Protein AF-D9PL54-F1 (afdb_monomer_lite)

Foldseek 3Di:
DDPDDPPVVVVVVVVPPPPPDPPPPPPVVLVVLVVVLVVLVVVLVVLVVVLVVLVVQLVVLVVQLVVLVVVLVVLVVPPPHDPVVNVVSVVSNVVSVVSNVVSVVVSVVSVVVSVVSVVVSVVSVVVSVVVVVVVPPDDPPPPNDDPPPPPPPPDPDDDDDDDDDDD

Structure (mmCIF, N/CA/C/O backbone):
data_AF-D9PL54-F1
#
_entry.id   AF-D9PL54-F1
#
loop_
_atom_site.group_PDB
_atom_site.id
_atom_site.type_symbol
_atom_site.label_atom_id
_atom_site.label_alt_id
_atom_site.label_comp_id
_atom_site.label_asym_id
_atom_site.label_entity_id
_atom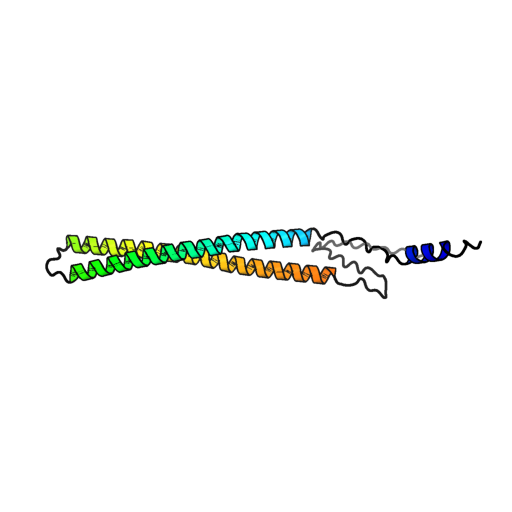_site.label_seq_id
_atom_site.pdbx_PDB_ins_code
_atom_site.Cartn_x
_atom_site.Cartn_y
_atom_site.Cartn_z
_atom_site.occupancy
_atom_site.B_iso_or_equiv
_atom_site.auth_seq_id
_atom_site.auth_comp_id
_atom_site.auth_asym_id
_atom_site.auth_atom_id
_atom_site.pdbx_PDB_model_num
ATOM 1 N N . MET A 1 1 ? 44.624 -37.086 -65.391 1.00 44.34 1 MET A N 1
ATOM 2 C CA . MET A 1 1 ? 45.213 -36.311 -64.279 1.00 44.34 1 MET A CA 1
ATOM 3 C C . MET A 1 1 ? 45.028 -34.828 -64.578 1.00 44.34 1 MET A C 1
ATOM 5 O O . MET A 1 1 ? 45.808 -34.286 -65.345 1.00 44.34 1 MET A O 1
ATOM 9 N N . SER A 1 2 ? 43.991 -34.188 -64.027 1.00 43.50 2 SER A N 1
ATOM 10 C CA . SER A 1 2 ? 43.748 -32.744 -64.207 1.00 43.50 2 SER A CA 1
ATOM 11 C C . SER A 1 2 ? 43.237 -32.125 -62.904 1.00 43.50 2 SER A C 1
ATOM 13 O O . SER A 1 2 ? 42.064 -31.804 -62.760 1.00 43.50 2 SER A O 1
ATOM 15 N N . HIS A 1 3 ? 44.135 -31.970 -61.930 1.00 50.44 3 HIS A N 1
ATOM 16 C CA . HIS A 1 3 ? 43.895 -31.200 -60.707 1.00 50.44 3 HIS A CA 1
ATOM 17 C C . HIS A 1 3 ? 44.289 -29.737 -60.931 1.00 50.44 3 HIS A C 1
ATOM 19 O O . HIS A 1 3 ? 45.373 -29.334 -60.525 1.00 50.44 3 HIS A O 1
ATOM 25 N N . ARG A 1 4 ? 43.462 -28.937 -61.618 1.00 51.78 4 ARG A N 1
ATOM 26 C CA . ARG A 1 4 ? 43.705 -27.480 -61.753 1.00 51.78 4 ARG A CA 1
ATOM 27 C C . ARG A 1 4 ? 42.441 -26.608 -61.764 1.00 51.78 4 ARG A C 1
ATOM 29 O O . ARG A 1 4 ? 42.479 -25.503 -62.284 1.00 51.78 4 ARG A O 1
ATOM 36 N N . ALA A 1 5 ? 41.333 -27.063 -61.175 1.00 51.94 5 ALA A N 1
ATOM 37 C CA . ALA A 1 5 ? 40.098 -26.263 -61.100 1.00 51.94 5 ALA A CA 1
ATOM 38 C C . ALA A 1 5 ? 39.681 -25.857 -59.670 1.00 51.94 5 ALA A C 1
ATOM 40 O O . ALA A 1 5 ? 38.737 -25.095 -59.500 1.00 51.94 5 ALA A O 1
ATOM 41 N N . SER A 1 6 ? 40.380 -26.323 -58.630 1.00 50.59 6 SER A N 1
ATOM 42 C CA . SER A 1 6 ? 39.921 -26.168 -57.237 1.00 50.59 6 SER A CA 1
ATOM 43 C C . SER A 1 6 ? 40.437 -24.911 -56.523 1.00 50.59 6 SER A C 1
ATOM 45 O O . SER A 1 6 ? 39.889 -24.535 -55.493 1.00 50.59 6 SER A O 1
ATOM 47 N N . ALA A 1 7 ? 41.462 -24.233 -57.055 1.00 52.09 7 ALA A N 1
ATOM 48 C CA . ALA A 1 7 ? 42.050 -23.055 -56.403 1.00 52.09 7 ALA A CA 1
ATOM 49 C C . ALA A 1 7 ? 41.229 -21.767 -56.620 1.00 52.09 7 ALA A C 1
ATOM 51 O O . ALA A 1 7 ? 41.128 -20.943 -55.717 1.00 52.09 7 ALA A O 1
ATOM 52 N N . GLY A 1 8 ? 40.598 -21.607 -57.791 1.00 46.44 8 GLY A N 1
ATOM 53 C CA . GLY A 1 8 ? 39.820 -20.402 -58.114 1.00 46.44 8 GLY A CA 1
ATOM 54 C C . GLY A 1 8 ? 38.510 -20.289 -57.329 1.00 46.44 8 GLY A C 1
ATOM 55 O O . GLY A 1 8 ? 38.091 -19.191 -56.974 1.00 46.44 8 GLY A O 1
ATOM 56 N N . LEU A 1 9 ? 37.895 -21.428 -56.997 1.00 50.19 9 LEU A N 1
ATOM 57 C CA . LEU A 1 9 ? 36.611 -21.468 -56.292 1.00 50.19 9 LEU A CA 1
ATOM 58 C C . LEU A 1 9 ? 36.766 -21.202 -54.783 1.00 50.19 9 LEU A C 1
ATOM 60 O O . LEU A 1 9 ? 35.889 -20.600 -54.171 1.00 50.19 9 LEU A O 1
ATOM 64 N N . LEU A 1 10 ? 37.922 -21.554 -54.205 1.00 50.12 10 LEU A N 1
ATOM 65 C CA . LEU A 1 10 ? 38.278 -21.195 -52.826 1.00 50.12 10 LEU A CA 1
ATOM 66 C C . LEU A 1 10 ? 38.581 -19.696 -52.672 1.00 50.12 10 LEU A C 1
ATOM 68 O O . LEU A 1 10 ? 38.257 -19.116 -51.638 1.00 50.12 10 LEU A O 1
ATOM 72 N N . LEU A 1 11 ? 39.137 -19.046 -53.702 1.00 49.06 11 LEU A N 1
ATOM 73 C CA . LEU A 1 11 ? 39.4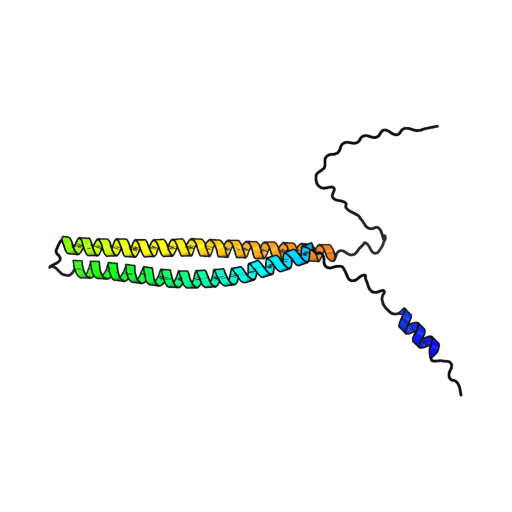07 -17.604 -53.663 1.00 49.06 11 LEU A CA 1
ATOM 74 C C . LEU A 1 11 ? 38.117 -16.768 -53.751 1.00 49.06 11 LEU A C 1
ATOM 76 O O . LEU A 1 11 ? 38.002 -15.737 -53.093 1.00 49.06 11 LEU A O 1
ATOM 80 N N . ALA A 1 12 ? 37.129 -17.234 -54.523 1.00 53.03 12 ALA A N 1
ATOM 81 C CA . ALA A 1 12 ? 35.838 -16.560 -54.663 1.00 53.03 12 ALA A CA 1
ATOM 82 C C . ALA A 1 12 ? 34.989 -16.614 -53.377 1.00 53.03 12 ALA A C 1
ATOM 84 O O . ALA A 1 12 ? 34.278 -15.657 -53.082 1.00 53.03 12 ALA A O 1
ATOM 85 N N . LEU A 1 13 ? 35.108 -17.682 -52.577 1.00 49.72 13 LEU A N 1
ATOM 86 C CA . LEU A 1 13 ? 34.405 -17.807 -51.292 1.00 49.72 13 LEU A CA 1
ATOM 87 C C . LEU A 1 13 ? 35.006 -16.937 -50.174 1.00 49.72 13 LEU A C 1
ATOM 89 O O . LEU A 1 13 ? 34.295 -16.534 -49.256 1.00 49.72 13 LEU A O 1
ATOM 93 N N . LEU A 1 14 ? 36.304 -16.628 -50.248 1.00 50.28 14 LEU A N 1
ATOM 94 C CA . LEU A 1 14 ? 36.982 -15.766 -49.270 1.00 50.28 14 LEU A CA 1
ATOM 95 C C . LEU A 1 14 ? 36.721 -14.271 -49.512 1.00 50.28 14 LEU A C 1
ATOM 97 O O . LEU A 1 14 ? 36.816 -13.477 -48.580 1.00 50.28 14 LEU A O 1
ATOM 101 N N . LEU A 1 15 ? 36.353 -13.888 -50.739 1.00 49.31 15 LEU A N 1
ATOM 102 C CA . LEU A 1 15 ? 36.025 -12.505 -51.114 1.00 49.31 15 LEU A CA 1
ATOM 103 C C . LEU A 1 15 ? 34.547 -12.143 -50.887 1.00 49.31 15 LEU A C 1
ATOM 105 O O . LEU A 1 15 ? 34.194 -10.969 -50.949 1.00 49.31 15 LEU A O 1
ATOM 109 N N . SER A 1 16 ? 33.691 -13.126 -50.596 1.00 45.16 16 SER A N 1
ATOM 110 C CA . SER A 1 16 ? 32.276 -12.926 -50.260 1.00 45.16 16 SER A CA 1
ATOM 111 C C . SER A 1 16 ? 32.007 -12.841 -48.755 1.00 45.16 16 SER A C 1
ATOM 113 O O . SER A 1 16 ? 30.853 -12.951 -48.342 1.00 45.16 16 SER A O 1
ATOM 115 N N . LEU A 1 17 ? 33.035 -12.661 -47.916 1.00 43.25 17 LEU A N 1
ATOM 116 C CA . LEU A 1 17 ? 32.795 -12.241 -46.539 1.00 43.25 17 LEU A CA 1
ATOM 117 C C . LEU A 1 17 ? 32.302 -10.789 -46.589 1.00 43.25 17 LEU A C 1
ATOM 119 O O . LEU A 1 17 ? 33.083 -9.916 -46.978 1.00 43.25 17 LEU A O 1
ATOM 123 N N . PRO A 1 18 ? 31.044 -10.490 -46.206 1.00 46.22 18 PRO A N 1
ATOM 124 C CA . PRO A 1 18 ? 30.671 -9.109 -45.958 1.00 46.22 18 PRO A CA 1
ATOM 125 C C . PRO A 1 18 ? 31.667 -8.596 -44.927 1.00 46.22 18 PRO A C 1
ATOM 127 O O . PRO A 1 18 ? 31.848 -9.230 -43.883 1.00 46.22 18 PRO A O 1
ATOM 130 N N . ALA A 1 19 ? 32.366 -7.510 -45.269 1.00 42.56 19 ALA A N 1
ATOM 131 C CA . ALA A 1 19 ? 33.255 -6.813 -44.358 1.00 42.56 19 ALA A CA 1
ATOM 132 C C . ALA A 1 19 ? 32.548 -6.764 -43.008 1.00 42.56 19 ALA A C 1
ATOM 134 O O . ALA A 1 19 ? 31.447 -6.216 -42.921 1.00 42.56 19 ALA A O 1
ATOM 135 N N . ALA A 1 20 ? 33.121 -7.448 -42.015 1.00 45.56 20 ALA A N 1
ATOM 136 C CA . ALA A 1 20 ? 32.588 -7.462 -40.673 1.00 45.56 20 ALA A CA 1
ATOM 137 C C . ALA A 1 20 ? 32.403 -5.997 -40.294 1.00 45.56 20 ALA A C 1
ATOM 139 O O . ALA A 1 20 ? 33.385 -5.271 -40.114 1.00 45.56 20 ALA A O 1
ATOM 140 N N . ALA A 1 21 ? 31.143 -5.548 -40.278 1.00 47.44 21 ALA A N 1
ATOM 141 C CA . ALA A 1 21 ? 30.795 -4.249 -39.747 1.00 47.44 21 ALA A CA 1
ATOM 142 C C . ALA A 1 21 ? 31.515 -4.172 -38.400 1.00 47.44 21 ALA A C 1
ATOM 144 O O . ALA A 1 21 ? 31.463 -5.165 -37.661 1.00 47.44 21 ALA A O 1
ATOM 145 N N . PRO A 1 22 ? 32.253 -3.086 -38.102 1.00 46.00 22 PRO A N 1
ATOM 146 C CA . PRO A 1 22 ? 32.920 -2.976 -36.818 1.00 46.00 22 PRO A CA 1
ATOM 147 C C . PRO A 1 22 ? 31.846 -3.256 -35.781 1.00 46.00 22 PRO A C 1
ATOM 149 O O . PRO A 1 22 ? 30.831 -2.557 -35.772 1.00 46.00 22 PRO A O 1
ATOM 152 N N . ALA A 1 23 ? 32.010 -4.350 -35.026 1.00 45.72 23 ALA A N 1
ATOM 153 C CA . ALA A 1 23 ? 31.054 -4.762 -34.015 1.00 45.72 23 ALA A CA 1
ATOM 154 C C . ALA A 1 23 ? 30.747 -3.505 -33.213 1.00 45.72 23 ALA A C 1
ATOM 156 O O . ALA A 1 23 ? 31.664 -2.931 -32.617 1.00 45.72 23 ALA A O 1
ATOM 157 N N . ALA A 1 24 ? 29.518 -2.997 -33.356 1.00 55.22 24 ALA A N 1
ATOM 158 C CA . ALA A 1 24 ? 29.134 -1.717 -32.798 1.00 55.22 24 ALA A CA 1
ATOM 159 C C . ALA A 1 24 ? 29.481 -1.799 -31.317 1.00 55.22 24 ALA A C 1
ATOM 161 O O . ALA A 1 24 ? 28.906 -2.623 -30.603 1.00 55.22 24 ALA A O 1
ATOM 162 N N . ARG A 1 25 ? 30.507 -1.047 -30.889 1.00 52.06 25 ARG A N 1
ATOM 163 C CA . ARG A 1 25 ? 30.909 -1.039 -29.484 1.00 52.06 25 ARG A CA 1
ATOM 164 C C . ARG A 1 25 ? 29.642 -0.766 -28.682 1.00 52.06 25 ARG A C 1
ATOM 166 O O . ARG A 1 25 ? 28.911 0.154 -29.067 1.00 52.06 25 ARG A O 1
ATOM 173 N N . PRO A 1 26 ? 29.352 -1.561 -27.640 1.00 58.41 26 PRO A N 1
ATOM 174 C CA . PRO A 1 26 ? 28.186 -1.302 -26.822 1.00 58.41 26 PRO A CA 1
ATOM 175 C C . PRO A 1 26 ? 28.265 0.143 -26.343 1.00 58.41 26 PRO A C 1
ATOM 177 O O . PRO A 1 26 ? 29.304 0.587 -25.855 1.00 58.41 26 PRO A O 1
ATOM 180 N N . ASP A 1 27 ? 27.197 0.899 -26.584 1.00 68.19 27 ASP A N 1
ATOM 181 C CA . ASP A 1 27 ? 27.096 2.268 -26.103 1.00 68.19 27 ASP A CA 1
ATOM 182 C C . ASP A 1 27 ? 27.050 2.191 -24.567 1.00 68.19 27 ASP A C 1
ATOM 184 O O . ASP A 1 27 ? 26.055 1.693 -24.026 1.00 68.19 27 ASP A O 1
ATOM 188 N N . PRO A 1 28 ? 28.096 2.638 -23.843 1.00 68.94 28 PRO A N 1
ATOM 189 C CA . PRO A 1 28 ? 28.161 2.496 -22.388 1.00 68.94 28 PRO A CA 1
ATOM 190 C C . PRO A 1 28 ? 27.007 3.236 -21.694 1.00 68.94 28 PRO A C 1
ATOM 192 O O . PRO A 1 28 ? 26.624 2.894 -20.573 1.00 68.94 28 PRO A O 1
ATOM 195 N N . SER A 1 29 ? 26.397 4.218 -22.370 1.00 83.31 29 SER A N 1
ATOM 196 C CA . SER A 1 29 ? 25.196 4.891 -21.878 1.00 83.31 29 SER A CA 1
ATOM 197 C C . SER A 1 29 ? 23.946 4.006 -21.964 1.00 83.31 29 SER A C 1
ATOM 199 O O . SER A 1 29 ? 23.109 4.047 -21.064 1.00 83.31 29 SER A O 1
ATOM 201 N N . LEU A 1 30 ? 23.835 3.149 -22.986 1.00 89.06 30 LEU A N 1
ATOM 202 C CA . LEU A 1 30 ? 22.725 2.206 -23.134 1.00 89.06 30 LEU A CA 1
ATOM 203 C C . LEU A 1 30 ? 22.815 1.065 -22.116 1.00 89.06 30 LEU A C 1
ATOM 205 O O . LEU A 1 30 ? 21.799 0.696 -21.533 1.00 89.06 30 LEU A O 1
ATOM 209 N N . GLU A 1 31 ? 24.011 0.523 -21.881 1.00 90.50 31 GLU A N 1
ATOM 210 C CA . GLU A 1 31 ? 24.218 -0.519 -20.866 1.00 90.50 31 GLU A CA 1
ATOM 211 C C . GLU A 1 31 ? 23.856 -0.015 -19.465 1.00 90.50 31 GLU A C 1
ATOM 213 O O . GLU A 1 31 ? 23.127 -0.687 -18.737 1.00 90.50 31 GLU A O 1
ATOM 218 N N . SER A 1 32 ? 24.270 1.210 -19.125 1.00 93.62 32 SER A N 1
ATOM 219 C CA . SER A 1 32 ? 23.892 1.864 -17.867 1.00 93.62 32 SER A CA 1
ATOM 220 C C . SER A 1 32 ? 22.370 1.990 -17.703 1.00 93.62 32 SER A C 1
ATOM 222 O O . SER A 1 32 ? 21.826 1.647 -16.651 1.00 93.62 32 SER A O 1
ATOM 224 N N . LEU A 1 33 ? 21.649 2.395 -18.758 1.00 94.69 33 LEU A N 1
ATOM 225 C CA . LEU A 1 33 ? 20.183 2.481 -18.737 1.00 94.69 33 LEU A CA 1
ATOM 226 C C . LEU A 1 33 ? 19.510 1.114 -18.556 1.00 94.69 33 LEU A C 1
ATOM 228 O O . LEU A 1 33 ? 18.498 1.017 -17.860 1.00 94.69 33 LEU A O 1
ATOM 232 N N . LEU A 1 34 ? 20.057 0.058 -19.164 1.00 95.75 34 LEU A N 1
ATOM 233 C CA . LEU A 1 34 ? 19.547 -1.306 -19.003 1.00 95.75 34 LEU A CA 1
ATOM 234 C C . LEU A 1 34 ? 19.740 -1.808 -17.569 1.00 95.75 34 LEU A C 1
ATOM 236 O O . LEU A 1 34 ? 18.797 -2.336 -16.982 1.00 95.75 34 LEU A O 1
ATOM 240 N N . VAL A 1 35 ? 20.914 -1.569 -16.979 1.00 96.75 35 VAL A N 1
ATOM 241 C CA . VAL A 1 35 ? 21.177 -1.898 -15.571 1.00 96.75 35 VAL A CA 1
ATOM 242 C C . VAL A 1 35 ? 20.229 -1.129 -14.650 1.00 96.75 35 VAL A C 1
ATOM 244 O O . VAL A 1 35 ? 19.615 -1.727 -13.768 1.00 96.75 35 VAL A O 1
ATOM 247 N N . ALA A 1 36 ? 20.047 0.176 -14.874 1.00 96.75 36 ALA A N 1
ATOM 248 C CA . ALA A 1 36 ? 19.112 0.987 -14.098 1.00 96.75 36 ALA A CA 1
ATOM 249 C C . ALA A 1 36 ? 17.669 0.459 -14.198 1.00 96.75 36 ALA A C 1
ATOM 251 O O . ALA A 1 36 ? 16.977 0.353 -13.185 1.00 96.75 36 ALA A O 1
ATOM 252 N N . LEU A 1 37 ? 17.225 0.066 -15.397 1.00 97.88 37 LEU A N 1
ATOM 253 C CA . LEU A 1 37 ? 15.905 -0.531 -15.609 1.00 97.88 37 LEU A CA 1
ATOM 254 C C . LEU A 1 37 ? 15.743 -1.852 -14.847 1.00 97.88 37 LEU A C 1
ATOM 256 O O . LEU A 1 37 ? 14.693 -2.085 -14.246 1.00 97.88 37 LEU A O 1
ATOM 260 N N . ASP A 1 38 ? 16.759 -2.711 -14.861 1.00 98.06 38 ASP A N 1
ATOM 261 C CA . ASP A 1 38 ? 16.717 -3.988 -14.150 1.00 98.06 38 ASP A CA 1
ATOM 262 C C . ASP A 1 38 ? 16.695 -3.797 -12.630 1.00 98.06 38 ASP A C 1
ATOM 264 O O . ASP A 1 38 ? 15.952 -4.495 -11.935 1.00 98.06 38 ASP A O 1
ATOM 268 N N . LEU A 1 39 ? 17.439 -2.819 -12.108 1.00 98.06 39 LEU A N 1
ATOM 269 C CA . LEU A 1 39 ? 17.389 -2.451 -10.692 1.00 98.06 39 LEU A CA 1
ATOM 270 C C . LEU A 1 39 ? 16.005 -1.926 -10.295 1.00 98.06 39 LEU A C 1
ATOM 272 O O . LEU A 1 39 ? 15.445 -2.379 -9.297 1.00 98.06 39 LEU A O 1
ATOM 276 N N . GLU A 1 40 ? 15.409 -1.040 -11.095 1.00 97.81 40 GLU A N 1
ATOM 277 C CA . GLU A 1 40 ? 14.062 -0.529 -10.821 1.00 97.81 40 GLU A CA 1
ATOM 278 C C . GLU A 1 40 ? 12.996 -1.629 -10.915 1.00 97.81 40 GLU A C 1
ATOM 280 O O . GLU A 1 40 ? 12.059 -1.661 -10.117 1.00 97.81 40 GLU A O 1
ATOM 285 N N . ARG A 1 41 ? 13.143 -2.587 -11.838 1.00 98.25 41 ARG A N 1
ATOM 286 C CA . ARG A 1 41 ? 12.246 -3.749 -11.931 1.00 98.25 41 ARG A CA 1
ATOM 287 C C . ARG A 1 41 ? 12.336 -4.652 -10.708 1.00 98.25 41 ARG A C 1
ATOM 289 O O . ARG A 1 41 ? 11.289 -5.071 -10.220 1.00 98.25 41 ARG A O 1
ATOM 296 N N . LYS A 1 42 ? 13.546 -4.939 -10.220 1.00 98.19 42 LYS A N 1
ATOM 297 C CA . LYS A 1 42 ? 13.748 -5.727 -8.993 1.00 98.19 42 LYS A CA 1
ATOM 298 C C . LYS A 1 42 ? 13.110 -5.028 -7.797 1.00 98.19 42 LYS A C 1
ATOM 300 O O . LYS A 1 42 ? 12.243 -5.602 -7.152 1.00 98.19 42 LYS A O 1
ATOM 305 N N . ALA A 1 43 ? 13.422 -3.752 -7.603 1.00 97.06 43 ALA A N 1
ATOM 306 C CA . ALA A 1 43 ? 12.867 -2.981 -6.499 1.00 97.06 43 ALA A CA 1
ATOM 307 C C . ALA A 1 43 ? 11.337 -2.788 -6.597 1.00 97.06 43 ALA A C 1
ATOM 309 O O . ALA A 1 43 ? 10.667 -2.644 -5.579 1.00 97.06 43 ALA A O 1
ATOM 310 N N . ARG A 1 44 ? 10.749 -2.825 -7.804 1.00 98.00 44 ARG A N 1
ATOM 311 C CA . ARG A 1 44 ? 9.285 -2.861 -7.978 1.00 98.00 44 ARG A CA 1
ATOM 312 C C . ARG A 1 44 ? 8.676 -4.141 -7.419 1.00 98.00 44 ARG A C 1
ATOM 314 O O . ARG A 1 44 ? 7.590 -4.077 -6.859 1.00 98.00 44 ARG A O 1
ATOM 321 N N . VAL A 1 45 ? 9.327 -5.289 -7.609 1.00 98.06 45 VAL A N 1
ATOM 322 C CA . VAL A 1 45 ? 8.841 -6.559 -7.049 1.00 98.06 45 VAL A CA 1
ATOM 323 C C . VAL A 1 45 ? 8.811 -6.469 -5.526 1.00 98.06 45 VAL A C 1
ATOM 325 O O . VAL A 1 45 ? 7.789 -6.801 -4.931 1.00 98.06 45 VAL A O 1
ATOM 328 N N . ASP A 1 46 ? 9.869 -5.931 -4.921 1.00 97.94 46 ASP A N 1
ATOM 329 C CA . ASP A 1 46 ? 9.929 -5.721 -3.472 1.00 97.94 46 ASP A CA 1
ATOM 330 C C . ASP A 1 46 ? 8.817 -4.775 -2.990 1.00 97.94 46 ASP A C 1
ATOM 332 O O . ASP A 1 46 ? 8.094 -5.101 -2.053 1.00 97.94 46 ASP A O 1
ATOM 336 N N . ASP A 1 47 ? 8.598 -3.652 -3.686 1.00 97.81 47 ASP A N 1
ATOM 337 C CA . ASP A 1 47 ? 7.522 -2.709 -3.352 1.00 97.81 47 ASP A CA 1
ATOM 338 C C . ASP A 1 47 ? 6.119 -3.334 -3.453 1.00 97.81 47 ASP A C 1
ATOM 340 O O . ASP A 1 47 ? 5.250 -3.011 -2.645 1.00 97.81 47 ASP A O 1
ATOM 344 N N . VAL A 1 48 ? 5.878 -4.229 -4.419 1.00 98.50 48 VAL A N 1
ATOM 345 C CA . VAL A 1 48 ? 4.601 -4.959 -4.526 1.00 98.50 48 VAL A CA 1
ATOM 346 C C . VAL A 1 48 ? 4.409 -5.879 -3.322 1.00 98.50 48 VAL A C 1
ATOM 348 O O . VAL A 1 48 ? 3.360 -5.830 -2.683 1.00 98.50 48 VAL A O 1
ATOM 351 N N . LEU A 1 49 ? 5.431 -6.663 -2.967 1.00 98.31 49 LEU A N 1
ATOM 352 C CA . LEU A 1 49 ? 5.373 -7.556 -1.806 1.00 98.31 49 LEU A CA 1
ATOM 353 C C . LEU A 1 49 ? 5.169 -6.781 -0.499 1.00 98.31 49 LEU A C 1
ATOM 355 O O . LEU A 1 49 ? 4.431 -7.225 0.383 1.00 98.31 49 LEU A O 1
ATOM 359 N N . ASP A 1 50 ? 5.793 -5.613 -0.368 1.00 98.19 50 ASP A N 1
ATOM 360 C CA . ASP A 1 50 ? 5.603 -4.735 0.782 1.00 98.19 50 ASP A CA 1
ATOM 361 C C . ASP A 1 50 ? 4.179 -4.173 0.845 1.00 98.19 50 ASP A C 1
ATOM 363 O O . ASP A 1 50 ? 3.567 -4.180 1.915 1.00 98.19 50 ASP A O 1
ATOM 367 N N . VAL A 1 51 ? 3.609 -3.738 -0.284 1.00 98.50 51 VAL A N 1
ATOM 368 C CA . VAL A 1 51 ? 2.209 -3.289 -0.344 1.00 98.50 51 VAL A CA 1
ATOM 369 C C . VAL A 1 51 ? 1.250 -4.417 0.038 1.00 98.50 51 VAL A C 1
ATOM 371 O O . VAL A 1 51 ? 0.298 -4.165 0.783 1.00 98.50 51 VAL A O 1
ATOM 374 N N . ASP A 1 52 ? 1.498 -5.652 -0.394 1.00 98.50 52 ASP A N 1
ATOM 375 C CA . ASP A 1 52 ? 0.678 -6.809 -0.020 1.00 98.50 52 ASP A CA 1
ATOM 376 C C . ASP A 1 52 ? 0.750 -7.080 1.489 1.00 98.50 52 ASP A C 1
ATOM 378 O O . ASP A 1 52 ? -0.280 -7.206 2.160 1.00 98.50 52 ASP A O 1
ATOM 382 N N . ARG A 1 53 ? 1.959 -7.076 2.065 1.00 98.56 53 ARG A N 1
ATOM 383 C CA . ARG A 1 53 ? 2.164 -7.216 3.519 1.00 98.56 53 ARG A CA 1
ATOM 384 C C . ARG A 1 53 ? 1.454 -6.116 4.306 1.00 98.56 53 ARG A C 1
ATOM 386 O O . ARG A 1 53 ? 0.786 -6.407 5.300 1.00 98.56 53 ARG A O 1
ATOM 393 N N . LEU A 1 54 ? 1.575 -4.863 3.868 1.00 98.50 54 LEU A N 1
ATOM 394 C CA . LEU A 1 54 ? 0.920 -3.717 4.502 1.00 98.50 54 LEU A CA 1
ATOM 395 C C . LEU A 1 54 ? -0.600 -3.777 4.357 1.00 98.50 54 LEU A C 1
ATOM 397 O O . LEU A 1 54 ? -1.313 -3.400 5.282 1.00 98.50 54 LEU A O 1
ATOM 401 N N . THR A 1 55 ? -1.106 -4.297 3.239 1.00 98.50 55 THR A N 1
ATOM 402 C CA . THR A 1 55 ? -2.541 -4.521 3.032 1.00 98.50 55 THR A CA 1
ATOM 403 C C . THR A 1 55 ? -3.069 -5.562 4.016 1.00 98.50 55 THR A C 1
ATOM 405 O O . THR A 1 55 ? -4.074 -5.313 4.678 1.00 98.50 55 THR A O 1
ATOM 408 N N . LEU A 1 56 ? -2.357 -6.677 4.212 1.00 98.38 56 LEU A N 1
ATOM 409 C CA . LEU A 1 56 ? -2.716 -7.660 5.239 1.00 98.38 56 LEU A CA 1
ATOM 410 C C . LEU A 1 56 ? -2.663 -7.058 6.651 1.00 98.38 56 LEU A C 1
ATOM 412 O O . LEU A 1 56 ? -3.569 -7.287 7.449 1.00 98.38 56 LEU A O 1
ATOM 416 N N . SER A 1 57 ? -1.640 -6.259 6.960 1.00 97.88 57 SER A N 1
ATOM 417 C CA . SER A 1 57 ? -1.540 -5.563 8.250 1.00 97.88 57 SER A CA 1
ATOM 418 C C . SER A 1 57 ? -2.727 -4.624 8.495 1.00 97.88 57 SER A C 1
ATOM 420 O O . SER A 1 57 ? -3.355 -4.692 9.551 1.00 97.88 57 SER A O 1
ATOM 422 N N . LEU A 1 58 ? -3.093 -3.821 7.490 1.00 98.31 58 LEU A N 1
ATOM 423 C CA . LEU A 1 58 ? -4.252 -2.933 7.535 1.00 98.31 58 LEU A CA 1
ATOM 424 C C . LEU A 1 58 ? -5.545 -3.716 7.788 1.00 98.31 58 LEU A C 1
ATOM 426 O O . LEU A 1 58 ? -6.257 -3.398 8.730 1.00 98.31 58 LEU A O 1
ATOM 430 N N . THR A 1 59 ? -5.801 -4.793 7.035 1.00 98.44 59 THR A N 1
ATOM 431 C CA . THR A 1 59 ? -7.024 -5.598 7.230 1.00 98.44 59 THR A CA 1
ATOM 432 C C . THR A 1 59 ? -7.138 -6.180 8.640 1.00 98.44 59 THR A C 1
ATOM 434 O O . THR A 1 59 ? -8.235 -6.250 9.193 1.00 98.44 59 THR A O 1
ATOM 437 N N . ARG A 1 60 ? -6.014 -6.559 9.265 1.00 98.31 60 ARG A N 1
ATOM 438 C CA . ARG A 1 60 ? -6.006 -7.017 10.662 1.00 98.31 60 ARG A CA 1
ATOM 439 C C . ARG A 1 60 ? -6.302 -5.876 11.629 1.00 98.31 60 ARG A C 1
ATOM 441 O O . ARG A 1 60 ? -7.085 -6.071 12.552 1.00 98.31 60 ARG A O 1
ATOM 448 N N . ALA A 1 61 ? -5.696 -4.707 11.424 1.00 97.94 61 ALA A N 1
ATOM 449 C CA . ALA A 1 61 ? -5.931 -3.535 12.263 1.00 97.94 61 ALA A CA 1
ATOM 450 C C . ALA A 1 61 ? -7.392 -3.057 12.174 1.00 97.94 61 ALA A C 1
ATOM 452 O O . ALA A 1 61 ? -8.015 -2.806 13.205 1.00 97.94 61 ALA A O 1
ATOM 453 N N . ASP A 1 62 ? -7.965 -3.034 10.968 1.00 98.44 62 ASP A N 1
ATOM 454 C CA . ASP A 1 62 ? -9.384 -2.744 10.739 1.00 98.44 62 ASP A CA 1
ATOM 455 C C . ASP A 1 62 ? -10.289 -3.762 11.446 1.00 98.44 62 ASP A C 1
ATOM 457 O O . ASP A 1 62 ? -11.279 -3.383 12.073 1.00 98.44 62 ASP A O 1
ATOM 461 N N . GLY A 1 63 ? -9.927 -5.049 11.399 1.00 98.38 63 GLY A N 1
ATOM 462 C CA . GLY A 1 63 ? -10.629 -6.110 12.121 1.00 98.38 63 GLY A CA 1
ATOM 463 C C . GLY A 1 63 ? -10.613 -5.905 13.637 1.00 98.38 63 GLY A C 1
ATOM 464 O O . GLY A 1 63 ? -11.653 -6.019 14.282 1.00 98.38 63 GLY A O 1
ATOM 465 N N . VAL A 1 64 ? -9.463 -5.540 14.213 1.00 98.38 64 VAL A N 1
ATOM 466 C CA . VAL A 1 64 ? -9.344 -5.233 15.650 1.00 98.38 64 VAL A CA 1
ATOM 467 C C . VAL A 1 64 ? -10.203 -4.024 16.025 1.00 98.38 64 VAL A C 1
ATOM 469 O O . VAL A 1 64 ? -10.930 -4.086 17.014 1.00 98.38 64 VAL A O 1
ATOM 472 N N . ALA A 1 65 ? -10.183 -2.958 15.222 1.00 98.25 65 ALA A N 1
ATOM 473 C CA . ALA A 1 65 ? -11.026 -1.784 15.446 1.00 98.25 65 ALA A CA 1
ATOM 474 C C . ALA A 1 65 ? -12.524 -2.116 15.353 1.00 98.25 65 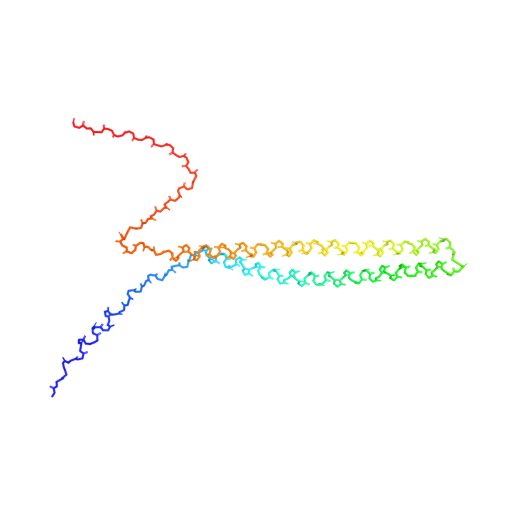ALA A C 1
ATOM 476 O O . ALA A 1 65 ? -13.315 -1.649 16.169 1.00 98.25 65 ALA A O 1
ATOM 477 N N . ALA A 1 66 ? -12.924 -2.962 14.399 1.00 98.31 66 ALA A N 1
ATOM 478 C CA . ALA A 1 66 ? -14.304 -3.421 14.277 1.00 98.31 66 ALA A CA 1
ATOM 479 C C . ALA A 1 66 ? -14.754 -4.241 15.495 1.00 98.31 66 ALA A C 1
ATOM 481 O O . ALA A 1 66 ? -15.843 -4.006 16.014 1.00 98.31 66 ALA A O 1
ATOM 482 N N . VAL A 1 67 ? -13.907 -5.150 15.986 1.00 98.31 67 VAL A N 1
ATOM 483 C CA . VAL A 1 67 ? -14.188 -5.934 17.198 1.00 98.31 67 VAL A CA 1
ATOM 484 C C . VAL A 1 67 ? -14.281 -5.036 18.430 1.00 98.31 67 VAL A C 1
ATOM 486 O O . VAL A 1 67 ? -15.191 -5.220 19.232 1.00 98.31 67 VAL A O 1
ATOM 489 N N . ALA A 1 68 ? -13.389 -4.053 18.579 1.00 97.69 68 ALA A N 1
ATOM 490 C CA . ALA A 1 68 ? -13.451 -3.099 19.686 1.00 97.69 68 ALA A CA 1
ATOM 491 C C . ALA A 1 68 ? -14.770 -2.307 19.669 1.00 97.69 68 ALA A C 1
ATOM 493 O O . ALA A 1 68 ? -15.442 -2.218 20.693 1.00 97.69 68 ALA A O 1
ATOM 494 N N . ARG A 1 69 ? -15.195 -1.811 18.496 1.00 97.75 69 ARG A N 1
ATOM 495 C CA . ARG A 1 69 ? -16.490 -1.126 18.350 1.00 97.75 69 ARG A CA 1
ATOM 496 C C . ARG A 1 69 ? -17.663 -2.031 18.704 1.00 97.75 69 ARG A C 1
ATOM 498 O O . ARG A 1 69 ? -18.569 -1.589 19.399 1.00 97.75 69 ARG A O 1
ATOM 505 N N . GLN A 1 70 ? -17.646 -3.283 18.247 1.00 97.38 70 GLN A N 1
ATOM 506 C CA . GLN A 1 70 ? -18.713 -4.227 18.571 1.00 97.38 70 GLN A CA 1
ATOM 507 C C . GLN A 1 70 ? -18.787 -4.486 20.078 1.00 97.38 70 GLN A C 1
ATOM 509 O O . GLN A 1 70 ? -19.872 -4.438 20.637 1.00 97.38 70 GLN A O 1
ATOM 514 N N . ARG A 1 71 ? -17.644 -4.672 20.747 1.00 94.81 71 ARG A N 1
ATOM 515 C CA . ARG A 1 71 ? -17.595 -4.854 22.206 1.00 94.81 71 ARG A CA 1
ATOM 516 C C . ARG A 1 71 ? -18.142 -3.652 22.963 1.00 94.81 71 ARG A C 1
ATOM 518 O O . ARG A 1 71 ? -18.895 -3.846 23.907 1.00 94.81 71 ARG A O 1
ATOM 525 N N . LEU A 1 72 ? -17.804 -2.434 22.537 1.00 95.19 72 LEU A N 1
ATOM 526 C CA . LEU A 1 72 ? -18.362 -1.215 23.123 1.00 95.19 72 LEU A CA 1
ATOM 527 C C . LEU A 1 72 ? -19.889 -1.176 22.968 1.00 95.19 72 LEU A C 1
ATOM 529 O O . LEU A 1 72 ? -20.597 -0.866 23.921 1.00 95.19 72 LEU A O 1
ATOM 533 N N . LEU A 1 73 ? -20.408 -1.526 21.787 1.00 95.00 73 LEU A N 1
ATOM 534 C CA . LEU A 1 73 ? -21.852 -1.614 21.569 1.00 95.00 73 LEU A CA 1
ATOM 535 C C . LEU A 1 73 ? -22.484 -2.683 22.460 1.00 95.00 73 LEU A C 1
ATOM 537 O O . LEU A 1 73 ? -23.477 -2.395 23.117 1.00 95.00 73 LEU A O 1
ATOM 541 N N . ASP A 1 74 ? -21.918 -3.886 22.518 1.00 93.50 74 ASP A N 1
ATOM 542 C CA . ASP A 1 74 ? -22.427 -4.969 23.362 1.00 93.50 74 ASP A CA 1
ATOM 543 C C . ASP A 1 74 ? -22.438 -4.552 24.846 1.00 93.50 74 ASP A C 1
ATOM 545 O O . ASP A 1 74 ? -23.409 -4.815 25.555 1.00 93.50 74 ASP A O 1
ATOM 549 N N . PHE A 1 75 ? -21.407 -3.826 25.292 1.00 92.12 75 PHE A N 1
ATOM 550 C CA . PHE A 1 75 ? -21.309 -3.283 26.647 1.00 92.12 75 PHE A CA 1
ATOM 551 C C . PHE A 1 75 ? -22.390 -2.234 26.936 1.00 92.12 75 PHE A C 1
ATOM 553 O O . PHE A 1 75 ? -23.030 -2.287 27.978 1.00 92.12 75 PHE A O 1
ATOM 560 N N . LEU A 1 76 ? -22.664 -1.332 25.990 1.00 91.88 76 LEU A N 1
ATOM 561 C CA . LEU A 1 76 ? -23.742 -0.342 26.106 1.00 91.88 76 LEU A CA 1
ATOM 562 C C . LEU A 1 76 ? -25.142 -0.973 26.170 1.00 91.88 76 LEU A C 1
ATOM 564 O O . LEU A 1 76 ? -26.049 -0.399 26.771 1.00 91.88 76 LEU A O 1
ATOM 568 N N . HIS A 1 77 ? -25.337 -2.134 25.539 1.00 91.94 77 HIS A N 1
ATOM 569 C CA . HIS A 1 77 ? -26.607 -2.864 25.597 1.00 91.94 77 HIS A CA 1
ATOM 570 C C . HIS A 1 77 ? -26.772 -3.660 26.896 1.00 91.94 77 HIS A C 1
ATOM 572 O O . HIS A 1 77 ? -27.902 -3.938 27.300 1.00 91.94 77 HIS A O 1
ATOM 578 N N . ALA A 1 78 ? -25.675 -4.026 27.560 1.00 88.12 78 ALA A N 1
ATOM 579 C CA . ALA A 1 78 ? -25.723 -4.609 28.889 1.00 88.12 78 ALA A CA 1
ATOM 580 C C . ALA A 1 78 ? -26.079 -3.500 29.898 1.00 88.12 78 ALA A C 1
ATOM 582 O O . ALA A 1 78 ? -25.247 -2.670 30.242 1.00 88.12 78 ALA A O 1
ATOM 583 N N . SER A 1 79 ? -27.331 -3.463 30.368 1.00 70.69 79 SER A N 1
ATOM 584 C CA . SER A 1 79 ? -27.890 -2.413 31.249 1.00 70.69 79 SER A CA 1
ATOM 585 C C . SER A 1 79 ? -27.210 -2.206 32.621 1.00 70.69 79 SER A C 1
ATOM 587 O O . SER A 1 79 ? -27.749 -1.458 33.429 1.00 70.69 79 SER A O 1
ATOM 589 N N . ASP A 1 80 ? -26.057 -2.824 32.886 1.00 78.38 80 ASP A N 1
ATOM 590 C CA . ASP A 1 80 ? -25.309 -2.769 34.156 1.00 78.38 80 ASP A CA 1
ATOM 591 C C . ASP A 1 80 ? -23.899 -2.151 34.002 1.00 78.38 80 ASP A C 1
ATOM 593 O O . ASP A 1 80 ? -23.032 -2.318 34.857 1.00 78.38 80 ASP A O 1
ATOM 597 N N . ALA A 1 81 ? -23.644 -1.446 32.897 1.00 78.94 81 ALA A N 1
ATOM 598 C CA . ALA A 1 81 ? -22.362 -0.804 32.619 1.00 78.94 81 ALA A CA 1
ATOM 599 C C . ALA A 1 81 ? -22.058 0.368 33.580 1.00 78.94 81 ALA A C 1
ATOM 601 O O . ALA A 1 81 ? -22.767 1.379 33.575 1.00 78.94 81 ALA A O 1
ATOM 602 N N . ASP A 1 82 ? -20.965 0.274 34.348 1.00 89.50 82 ASP A N 1
ATOM 603 C CA . ASP A 1 82 ? -20.419 1.411 35.102 1.00 89.50 82 ASP A CA 1
ATOM 604 C C . ASP A 1 82 ? -19.700 2.398 34.158 1.00 89.50 82 ASP A C 1
ATOM 606 O O . ASP A 1 82 ? -19.137 2.038 33.120 1.00 89.50 82 ASP A O 1
ATOM 610 N N . ALA A 1 83 ? -19.702 3.678 34.524 1.00 88.81 83 ALA A N 1
ATOM 611 C CA . ALA A 1 83 ? -19.108 4.760 33.749 1.00 88.81 83 ALA A CA 1
ATOM 612 C C . ALA A 1 83 ? -17.582 4.632 33.605 1.00 88.81 83 ALA A C 1
ATOM 614 O O . ALA A 1 83 ? -17.018 5.156 32.644 1.00 88.81 83 ALA A O 1
ATOM 615 N N . ALA A 1 84 ? -16.906 3.978 34.555 1.00 91.38 84 ALA A N 1
ATOM 616 C CA . ALA A 1 84 ? -15.470 3.717 34.474 1.00 91.38 84 ALA A CA 1
ATOM 617 C C . ALA A 1 84 ? -15.148 2.700 33.367 1.00 91.38 84 ALA A C 1
ATOM 619 O O . ALA A 1 84 ? -14.344 2.996 32.483 1.00 91.38 84 ALA A O 1
ATOM 620 N N . ASP A 1 85 ? -15.846 1.566 33.363 1.00 91.56 85 ASP A N 1
ATOM 621 C CA . ASP A 1 85 ? -15.669 0.502 32.373 1.00 91.56 85 ASP A CA 1
ATOM 622 C C . ASP A 1 85 ? -16.032 0.981 30.961 1.00 91.56 85 ASP A C 1
ATOM 624 O O . ASP A 1 85 ? -15.357 0.649 29.985 1.00 91.56 85 ASP A O 1
ATOM 628 N N . LEU A 1 86 ? -17.070 1.820 30.840 1.00 92.38 86 LEU A N 1
ATOM 629 C CA . LEU A 1 86 ? -17.455 2.401 29.555 1.00 92.38 86 LEU A CA 1
ATOM 630 C C . LEU A 1 86 ? -16.327 3.255 28.957 1.00 92.38 86 LEU A C 1
ATOM 632 O O . LEU A 1 86 ? -16.029 3.128 27.770 1.00 92.38 86 LEU A O 1
ATOM 636 N N . ARG A 1 87 ? -15.672 4.089 29.776 1.00 93.94 87 ARG A N 1
ATOM 637 C CA . ARG A 1 87 ? -14.534 4.909 29.330 1.00 93.94 87 ARG A CA 1
ATOM 638 C C . ARG A 1 87 ? -13.357 4.051 28.884 1.00 93.94 87 ARG A C 1
ATOM 640 O O . ARG A 1 87 ? -12.755 4.353 27.860 1.00 93.94 87 ARG A O 1
ATOM 647 N N . GLU A 1 88 ? -13.060 2.968 29.598 1.00 94.69 88 GLU A N 1
ATOM 648 C CA . GLU A 1 88 ? -12.007 2.028 29.196 1.00 94.69 88 GLU A CA 1
ATOM 649 C C . GLU A 1 88 ? -12.315 1.394 27.826 1.00 94.69 88 GLU A C 1
ATOM 651 O O . GLU A 1 88 ? -11.448 1.326 26.950 1.00 94.69 88 GLU A O 1
ATOM 656 N N . GLN A 1 89 ? -13.569 0.992 27.581 1.00 94.81 89 GLN A N 1
ATOM 657 C CA . GLN A 1 89 ? -13.968 0.468 26.269 1.00 94.81 89 GLN A CA 1
ATOM 658 C C . GLN A 1 89 ? -13.881 1.528 25.159 1.00 94.81 89 GLN A C 1
ATOM 660 O O . GLN A 1 89 ? -13.447 1.215 24.046 1.00 94.81 89 GLN A O 1
ATOM 665 N N . GLU A 1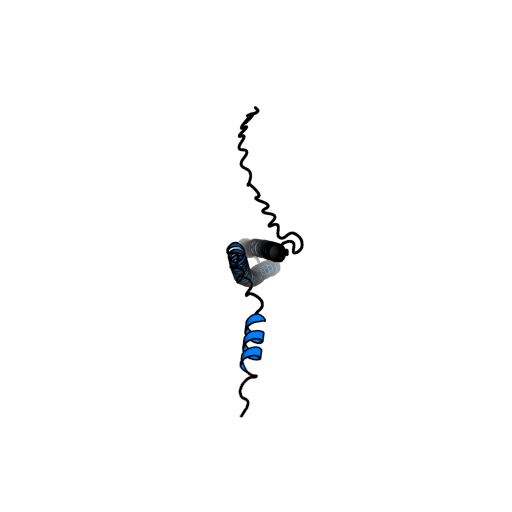 90 ? -14.252 2.779 25.439 1.00 96.19 90 GLU A N 1
ATOM 666 C CA . GLU A 1 90 ? -14.083 3.895 24.500 1.00 96.19 90 GLU A CA 1
ATOM 667 C C . GLU A 1 90 ? -12.605 4.130 24.158 1.00 96.19 90 GLU A C 1
ATOM 669 O O . GLU A 1 90 ? -12.256 4.257 22.980 1.00 96.19 90 GLU A O 1
ATOM 674 N N . GLU A 1 91 ? -11.719 4.121 25.157 1.00 97.50 91 GLU A N 1
ATOM 675 C CA . GLU A 1 91 ? -10.271 4.252 24.962 1.00 97.50 91 GLU A CA 1
ATOM 676 C C . GLU A 1 91 ? -9.723 3.130 24.073 1.00 97.50 91 GLU A C 1
ATOM 678 O O . GLU A 1 91 ? -9.006 3.397 23.103 1.00 97.50 91 GLU A O 1
ATOM 683 N N . HIS A 1 92 ? -10.130 1.880 24.309 1.00 96.88 92 HIS A N 1
ATOM 684 C CA . HIS A 1 92 ? -9.746 0.754 23.458 1.00 96.88 92 HIS A CA 1
ATOM 685 C C . HIS A 1 92 ? -10.192 0.914 22.000 1.00 96.88 92 HIS A C 1
ATOM 687 O O . HIS A 1 92 ? -9.439 0.564 21.083 1.00 96.88 92 HIS A O 1
ATOM 693 N N . VAL A 1 93 ? -11.393 1.451 21.763 1.00 98.38 93 VAL A N 1
ATOM 694 C CA . VAL A 1 93 ? -11.865 1.764 20.407 1.00 98.38 93 VAL A CA 1
ATOM 695 C C . VAL A 1 93 ? -10.980 2.828 19.769 1.00 98.38 93 VAL A C 1
ATOM 697 O O . VAL A 1 93 ? -10.495 2.626 18.653 1.00 98.38 93 VAL A O 1
ATOM 700 N N . VAL A 1 94 ? -10.724 3.930 20.476 1.00 98.44 94 VAL A N 1
ATOM 701 C CA . VAL A 1 94 ? -9.892 5.034 19.977 1.00 98.44 94 VAL A CA 1
ATOM 702 C C . VAL A 1 94 ? -8.489 4.543 19.622 1.00 98.44 94 VAL A C 1
ATOM 704 O O . VAL A 1 94 ? -7.987 4.839 18.535 1.00 98.44 94 VAL A O 1
ATOM 707 N N . GLU A 1 95 ? -7.865 3.743 20.485 1.00 98.25 95 GLU A N 1
ATOM 708 C CA . GLU A 1 95 ? -6.549 3.166 20.221 1.00 98.25 95 GLU A CA 1
ATOM 709 C C . GLU A 1 95 ? -6.542 2.235 19.005 1.00 98.25 95 GLU A C 1
ATOM 711 O O . GLU A 1 95 ? -5.623 2.288 18.177 1.00 98.25 95 GLU A O 1
ATOM 716 N N . ALA A 1 96 ? -7.541 1.357 18.891 1.00 98.19 96 ALA A N 1
ATOM 717 C CA . ALA A 1 96 ? -7.637 0.417 17.782 1.00 98.19 96 ALA A CA 1
ATOM 718 C C . ALA A 1 96 ? -7.850 1.147 16.447 1.00 98.19 96 ALA A C 1
ATOM 720 O O . ALA A 1 96 ? -7.202 0.824 15.448 1.00 98.19 96 ALA A O 1
ATOM 721 N N . GLU A 1 97 ? -8.692 2.180 16.432 1.00 98.19 97 GLU A N 1
ATOM 722 C CA . GLU A 1 97 ? -8.895 3.023 15.256 1.00 98.19 97 GLU A CA 1
ATOM 723 C C . GLU A 1 97 ? -7.656 3.838 14.895 1.00 98.19 97 GLU A C 1
ATOM 725 O O . GLU A 1 97 ? -7.324 3.956 13.714 1.00 98.19 97 GLU A O 1
ATOM 730 N N . ALA A 1 98 ? -6.942 4.378 15.8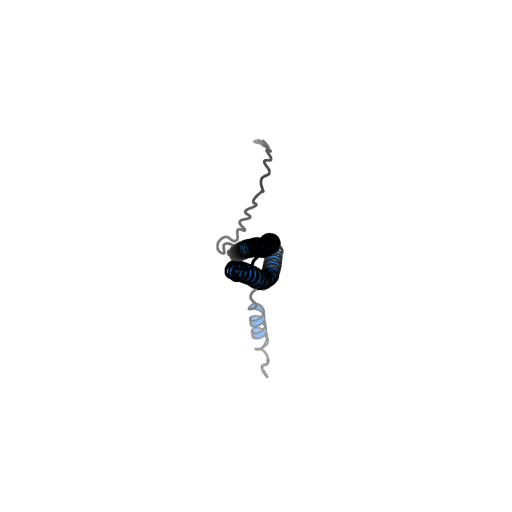83 1.00 98.44 98 ALA A N 1
ATOM 731 C CA . ALA A 1 98 ? -5.691 5.087 15.642 1.00 98.44 98 ALA A CA 1
ATOM 732 C C . ALA A 1 98 ? -4.656 4.167 14.974 1.00 98.44 98 ALA A C 1
ATOM 734 O O . ALA A 1 98 ? -4.021 4.560 13.991 1.00 98.44 98 ALA A O 1
ATOM 735 N N . LYS A 1 99 ? -4.540 2.916 15.440 1.00 97.75 99 LYS A N 1
ATOM 736 C CA . LYS A 1 99 ? -3.673 1.892 14.831 1.00 97.75 99 LYS A CA 1
ATOM 737 C C . LYS A 1 99 ? -4.092 1.573 13.391 1.00 97.75 99 LYS A C 1
ATOM 739 O O . LYS A 1 99 ? -3.229 1.513 12.514 1.00 97.75 99 LYS A O 1
ATOM 744 N N . ALA A 1 100 ? -5.391 1.428 13.126 1.00 98.31 100 ALA A N 1
ATOM 745 C CA . ALA A 1 100 ? -5.914 1.202 11.777 1.00 98.31 100 ALA A CA 1
ATOM 746 C C . ALA A 1 100 ? -5.600 2.373 10.825 1.00 98.31 100 ALA A C 1
ATOM 748 O O . ALA A 1 100 ? -5.050 2.166 9.741 1.00 98.31 100 ALA A O 1
ATOM 749 N N . ARG A 1 101 ? -5.829 3.619 11.263 1.00 98.25 101 ARG A N 1
ATOM 750 C CA . ARG A 1 101 ? -5.502 4.831 10.487 1.00 98.25 101 ARG A CA 1
ATOM 751 C C . ARG A 1 101 ? -4.002 4.947 10.207 1.00 98.25 101 ARG A C 1
ATOM 753 O O . ARG A 1 101 ? -3.610 5.269 9.086 1.00 98.25 101 ARG A O 1
ATOM 760 N N . ALA A 1 102 ? -3.153 4.637 11.187 1.00 98.19 102 ALA A N 1
ATOM 761 C CA . ALA A 1 102 ? -1.702 4.638 11.003 1.00 98.19 102 ALA A CA 1
ATOM 762 C C . ALA A 1 102 ? -1.246 3.573 9.984 1.00 98.19 102 ALA A C 1
ATOM 764 O O . ALA A 1 102 ? -0.409 3.850 9.116 1.00 98.19 102 ALA A O 1
ATOM 765 N N . ALA A 1 103 ? -1.829 2.370 10.036 1.00 98.19 103 ALA A N 1
ATOM 766 C CA . ALA A 1 103 ? -1.569 1.315 9.057 1.00 98.19 103 ALA A CA 1
ATOM 767 C C . ALA A 1 103 ? -2.028 1.722 7.645 1.00 98.19 103 ALA A C 1
ATOM 769 O O . ALA A 1 103 ? -1.316 1.480 6.665 1.00 98.19 103 ALA A O 1
ATOM 770 N N . GLN A 1 104 ? -3.176 2.396 7.539 1.00 98.44 104 GLN A N 1
ATOM 771 C CA . GLN A 1 104 ? -3.702 2.903 6.276 1.00 98.44 104 GLN A CA 1
ATOM 772 C C . GLN A 1 104 ? -2.771 3.944 5.652 1.00 98.44 104 GLN A C 1
ATOM 774 O O . GLN A 1 104 ? -2.468 3.845 4.460 1.00 98.44 104 GLN A O 1
ATOM 779 N N . GLU A 1 105 ? -2.282 4.910 6.433 1.00 98.38 105 GLU A N 1
ATOM 780 C CA . GLU A 1 105 ? -1.364 5.929 5.914 1.00 98.38 105 GLU A CA 1
ATOM 781 C C . GLU A 1 105 ? -0.028 5.311 5.491 1.00 98.38 105 GLU A C 1
ATOM 783 O O . GLU A 1 105 ? 0.480 5.606 4.408 1.00 98.38 105 GLU A O 1
ATOM 788 N N . THR A 1 106 ? 0.494 4.364 6.275 1.00 98.38 106 THR A N 1
ATOM 789 C CA . THR A 1 106 ? 1.715 3.623 5.919 1.00 98.38 106 THR A CA 1
ATOM 790 C C . THR A 1 106 ? 1.554 2.893 4.582 1.00 98.38 106 THR A C 1
ATOM 792 O O . THR A 1 106 ? 2.416 2.987 3.703 1.00 98.38 106 THR A O 1
ATOM 795 N N . ARG A 1 107 ? 0.415 2.216 4.375 1.00 98.31 107 ARG A N 1
ATOM 796 C CA . ARG A 1 107 ? 0.082 1.582 3.090 1.00 98.31 107 ARG A CA 1
ATOM 797 C C . ARG A 1 107 ? -0.025 2.615 1.967 1.00 98.31 107 ARG A C 1
ATOM 799 O O . ARG A 1 107 ? 0.473 2.363 0.871 1.00 98.31 107 ARG A O 1
ATOM 806 N N . ARG A 1 108 ? -0.647 3.771 2.216 1.00 98.50 108 ARG A N 1
ATOM 807 C CA . ARG A 1 108 ? -0.803 4.841 1.217 1.00 98.50 108 ARG A CA 1
ATOM 808 C C . ARG A 1 108 ? 0.551 5.337 0.715 1.00 98.50 108 ARG A C 1
ATOM 810 O O . ARG A 1 108 ? 0.745 5.444 -0.493 1.00 98.50 108 ARG A O 1
ATOM 817 N N . VAL A 1 109 ? 1.499 5.575 1.620 1.00 98.50 109 VAL A N 1
ATOM 818 C CA . VAL A 1 109 ? 2.867 5.984 1.268 1.00 98.50 109 VAL A CA 1
ATOM 819 C C . VAL A 1 109 ? 3.562 4.916 0.415 1.00 98.50 109 VAL A C 1
ATOM 821 O O . VAL A 1 109 ? 4.157 5.246 -0.613 1.00 98.50 109 VAL A O 1
ATOM 824 N N . ALA A 1 110 ? 3.443 3.636 0.782 1.00 98.38 110 ALA A N 1
ATOM 825 C CA . ALA A 1 110 ? 4.028 2.536 0.011 1.00 98.38 110 ALA A CA 1
ATOM 826 C C . ALA A 1 110 ? 3.439 2.428 -1.409 1.00 98.38 110 ALA A C 1
ATOM 828 O O . ALA A 1 110 ? 4.179 2.264 -2.380 1.00 98.38 110 ALA A O 1
ATOM 829 N N . VAL A 1 111 ? 2.120 2.595 -1.554 1.00 98.50 111 VAL A N 1
ATOM 830 C CA . VAL A 1 111 ? 1.454 2.615 -2.867 1.00 98.50 111 VAL A CA 1
ATOM 831 C C . VAL A 1 111 ? 1.943 3.791 -3.716 1.00 98.50 111 VAL A C 1
ATOM 833 O O . VAL A 1 111 ? 2.249 3.605 -4.893 1.00 98.50 111 VAL A O 1
ATOM 836 N N . THR A 1 112 ? 2.078 4.988 -3.139 1.00 98.50 112 THR A N 1
ATOM 837 C CA . THR A 1 112 ? 2.620 6.156 -3.855 1.00 98.50 112 THR A CA 1
ATOM 838 C C . THR A 1 112 ? 4.031 5.883 -4.377 1.00 98.50 112 THR A C 1
ATOM 840 O O . THR A 1 112 ? 4.301 6.107 -5.558 1.00 98.50 112 THR A O 1
ATOM 843 N N . ARG A 1 113 ? 4.902 5.303 -3.541 1.00 97.81 113 ARG A N 1
ATOM 844 C CA . ARG A 1 113 ? 6.262 4.899 -3.931 1.00 97.81 113 ARG A CA 1
ATOM 845 C C . ARG A 1 113 ? 6.258 3.909 -5.102 1.00 97.81 113 ARG A C 1
ATOM 847 O O . ARG A 1 113 ? 7.018 4.082 -6.057 1.00 97.81 113 ARG A O 1
ATOM 854 N N . LEU A 1 114 ? 5.373 2.909 -5.073 1.00 98.31 114 LEU A N 1
ATOM 855 C CA . LEU A 1 114 ? 5.215 1.928 -6.153 1.00 98.31 114 LEU A CA 1
ATOM 856 C C . LEU A 1 114 ? 4.752 2.578 -7.472 1.00 98.31 114 LEU A C 1
ATOM 858 O O . LEU A 1 114 ? 5.253 2.244 -8.554 1.00 98.31 114 LEU A O 1
ATOM 862 N N . LEU A 1 115 ? 3.817 3.529 -7.400 1.00 98.31 115 LEU A N 1
ATOM 863 C CA . LEU A 1 115 ? 3.337 4.270 -8.571 1.00 98.31 115 LEU A CA 1
ATOM 864 C C . LEU A 1 115 ? 4.448 5.126 -9.186 1.00 98.31 115 LEU A C 1
ATOM 866 O O . LEU A 1 115 ? 4.652 5.098 -10.402 1.00 98.31 115 LEU A O 1
ATOM 870 N N . GLU A 1 116 ? 5.208 5.846 -8.364 1.00 98.12 116 GLU A N 1
ATOM 871 C CA . GLU A 1 116 ? 6.372 6.613 -8.816 1.00 98.12 116 GLU A CA 1
ATOM 872 C C . GLU A 1 116 ? 7.428 5.721 -9.467 1.00 98.12 116 GLU A C 1
ATOM 874 O O . GLU A 1 116 ? 7.996 6.076 -10.502 1.00 98.12 116 GLU A O 1
ATOM 879 N N . ARG A 1 117 ? 7.668 4.531 -8.910 1.00 97.44 117 ARG A N 1
ATOM 880 C CA . ARG A 1 117 ? 8.588 3.566 -9.512 1.00 97.44 117 ARG A CA 1
ATOM 881 C C . ARG A 1 117 ? 8.102 3.074 -10.871 1.00 97.44 117 ARG A C 1
ATOM 883 O O . ARG A 1 117 ? 8.885 2.993 -11.814 1.00 97.44 117 ARG A O 1
ATOM 890 N N . THR A 1 118 ? 6.806 2.812 -11.004 1.00 98.06 118 THR A N 1
ATOM 891 C CA . THR A 1 118 ? 6.201 2.420 -12.285 1.00 98.06 118 THR A CA 1
ATOM 892 C C . THR A 1 118 ? 6.389 3.508 -13.346 1.00 98.06 118 THR A C 1
ATOM 894 O O . THR A 1 118 ? 6.744 3.199 -14.484 1.00 98.06 118 THR A O 1
ATOM 897 N N . ARG A 1 119 ? 6.252 4.786 -12.965 1.00 98.38 119 ARG A N 1
ATOM 898 C CA . ARG A 1 119 ? 6.545 5.925 -13.851 1.00 98.38 119 ARG A CA 1
ATOM 899 C C . ARG A 1 119 ? 8.020 5.974 -14.256 1.00 98.38 119 ARG A C 1
ATOM 901 O O . ARG A 1 119 ? 8.312 6.115 -15.439 1.00 98.38 119 ARG A O 1
ATOM 908 N N . ARG A 1 120 ? 8.953 5.802 -13.311 1.00 97.62 120 ARG A N 1
ATOM 909 C CA . ARG A 1 120 ? 10.399 5.755 -13.609 1.00 97.62 120 ARG A CA 1
ATOM 910 C C . ARG A 1 120 ? 10.760 4.636 -14.584 1.00 97.62 120 ARG A C 1
ATOM 912 O O . ARG A 1 120 ? 11.519 4.869 -15.519 1.00 97.62 120 ARG A O 1
ATOM 919 N N . ILE A 1 121 ? 10.177 3.450 -14.414 1.00 98.12 121 ILE A N 1
ATOM 920 C CA . ILE A 1 121 ? 10.367 2.321 -15.336 1.00 98.12 121 ILE A CA 1
ATOM 921 C C . ILE A 1 121 ? 9.907 2.683 -16.752 1.00 98.12 121 ILE A C 1
ATOM 923 O O . ILE A 1 121 ? 10.624 2.385 -17.706 1.00 98.12 121 ILE A O 1
ATOM 927 N N . ALA A 1 122 ? 8.745 3.328 -16.897 1.00 97.88 122 ALA A N 1
ATOM 928 C CA . ALA A 1 122 ? 8.251 3.765 -18.202 1.00 97.88 122 ALA A CA 1
ATOM 929 C C . ALA A 1 122 ? 9.210 4.773 -18.862 1.00 97.88 122 ALA A C 1
ATOM 931 O O . ALA A 1 122 ? 9.605 4.578 -20.009 1.00 97.88 122 ALA A O 1
ATOM 932 N N . LEU A 1 123 ? 9.681 5.774 -18.110 1.00 97.62 123 LEU A N 1
ATOM 933 C CA . LEU A 1 123 ? 10.652 6.758 -18.606 1.00 97.62 123 LEU A CA 1
ATOM 934 C C . LEU A 1 123 ? 11.969 6.108 -19.058 1.00 97.62 123 LEU A C 1
ATOM 936 O O . LEU A 1 123 ? 12.498 6.451 -20.115 1.00 97.62 123 LEU A O 1
ATOM 940 N N . LEU A 1 124 ? 12.486 5.136 -18.298 1.00 97.25 124 LEU A N 1
ATOM 941 C CA . LEU A 1 124 ? 13.684 4.385 -18.685 1.00 97.25 124 LEU A CA 1
ATOM 942 C C . LEU A 1 124 ? 13.461 3.589 -19.977 1.00 97.25 124 LEU A C 1
ATOM 944 O O . LEU A 1 124 ? 14.326 3.579 -20.851 1.00 97.25 124 LEU A O 1
ATOM 948 N N . GLN A 1 125 ? 12.301 2.944 -20.126 1.00 97.62 125 GLN A N 1
ATOM 949 C CA . GLN A 1 125 ? 11.951 2.207 -21.345 1.00 97.62 125 GLN A CA 1
ATOM 950 C C . GLN A 1 125 ? 11.864 3.125 -22.567 1.00 97.62 125 GLN A C 1
ATOM 952 O O . GLN A 1 125 ? 12.377 2.769 -23.630 1.00 97.62 125 GLN A O 1
ATOM 957 N N . GLU A 1 126 ? 11.260 4.303 -22.416 1.00 96.81 126 GLU A N 1
ATOM 958 C CA . GLU A 1 126 ? 11.194 5.313 -23.472 1.00 96.81 126 GLU A CA 1
ATOM 959 C C . GLU A 1 126 ? 12.586 5.800 -23.881 1.00 96.81 126 GLU A C 1
ATOM 961 O O . GLU A 1 126 ? 12.884 5.869 -25.074 1.00 96.81 126 GLU A O 1
ATOM 966 N N . GLU A 1 127 ? 13.460 6.100 -22.918 1.00 94.69 127 GLU A N 1
ATOM 967 C CA . GLU A 1 127 ? 14.823 6.549 -23.213 1.00 94.69 127 GLU A CA 1
ATOM 968 C C . GLU A 1 127 ? 15.637 5.450 -23.910 1.00 94.69 127 GLU A C 1
ATOM 970 O O . GLU A 1 127 ? 16.279 5.701 -24.930 1.00 94.69 127 GLU A O 1
ATOM 975 N N . ILE A 1 128 ? 15.534 4.199 -23.453 1.00 93.94 128 ILE A N 1
ATOM 976 C CA . ILE A 1 128 ? 16.155 3.045 -24.121 1.00 93.94 128 ILE A CA 1
ATOM 977 C C . ILE A 1 128 ? 15.649 2.908 -25.564 1.00 93.94 128 ILE A C 1
ATOM 979 O O . ILE A 1 128 ? 16.441 2.664 -26.480 1.00 93.94 128 ILE A O 1
ATOM 983 N N . ALA A 1 129 ? 14.343 3.067 -25.793 1.00 92.50 129 ALA A N 1
ATOM 984 C CA . ALA A 1 129 ? 13.767 3.008 -27.133 1.00 92.50 129 ALA A CA 1
ATOM 985 C C . ALA A 1 129 ? 14.307 4.135 -28.030 1.00 92.50 129 ALA A C 1
ATOM 987 O O . ALA A 1 129 ? 14.751 3.859 -29.147 1.00 92.50 129 ALA A O 1
ATOM 988 N N . LYS A 1 130 ? 14.359 5.377 -27.528 1.00 90.25 130 LYS A N 1
ATOM 989 C CA . LYS A 1 130 ? 14.938 6.531 -28.241 1.00 90.25 130 LYS A CA 1
ATOM 990 C C . LYS A 1 130 ? 16.396 6.280 -28.628 1.00 90.25 130 LYS A C 1
ATOM 992 O O . LYS A 1 130 ? 16.764 6.489 -29.783 1.00 90.25 130 LYS A O 1
ATOM 997 N N . ARG A 1 131 ? 17.209 5.756 -27.705 1.00 87.56 131 ARG A N 1
ATOM 998 C CA . ARG A 1 131 ? 18.626 5.427 -27.946 1.00 87.56 131 ARG A CA 1
ATOM 999 C C . ARG A 1 131 ? 18.802 4.349 -29.009 1.00 87.56 131 ARG A C 1
ATOM 1001 O O . ARG A 1 131 ? 19.626 4.501 -29.907 1.00 87.56 131 ARG A O 1
ATOM 1008 N N . ARG A 1 132 ? 17.982 3.295 -28.965 1.00 88.06 132 ARG A N 1
ATOM 1009 C CA . ARG A 1 132 ? 17.981 2.226 -29.980 1.00 88.06 132 ARG A CA 1
ATOM 1010 C C . ARG A 1 132 ? 17.560 2.717 -31.366 1.00 88.06 132 ARG A C 1
ATOM 1012 O O . ARG A 1 132 ? 18.036 2.185 -32.362 1.00 88.06 132 ARG A O 1
ATOM 1019 N N . LEU A 1 133 ? 16.660 3.696 -31.449 1.00 85.62 133 LEU A N 1
ATOM 1020 C CA . LEU A 1 133 ? 16.279 4.312 -32.723 1.00 85.62 133 LEU A CA 1
ATOM 1021 C C . LEU A 1 133 ? 17.390 5.218 -33.263 1.00 85.62 133 LEU A C 1
ATOM 1023 O O . LEU A 1 133 ? 17.687 5.172 -34.454 1.00 85.62 133 LEU A O 1
ATOM 1027 N N . ALA A 1 134 ? 18.033 6.000 -32.392 1.00 80.06 134 ALA A N 1
ATOM 1028 C CA . ALA A 1 134 ? 19.148 6.864 -32.769 1.00 80.06 134 ALA A CA 1
ATOM 1029 C C . ALA A 1 134 ? 20.350 6.064 -33.296 1.00 80.06 134 ALA A C 1
ATOM 1031 O O . ALA A 1 134 ? 20.929 6.446 -34.310 1.00 80.06 134 ALA A O 1
ATOM 1032 N N . SER A 1 135 ? 20.674 4.921 -32.679 1.00 72.06 135 SER A N 1
ATOM 1033 C CA . SER A 1 135 ? 21.765 4.046 -33.133 1.00 72.06 135 SER A CA 1
ATOM 1034 C C . SER A 1 135 ? 21.468 3.297 -34.438 1.00 72.06 135 SER A C 1
ATOM 1036 O O . SER A 1 135 ? 22.391 2.827 -35.096 1.00 72.06 135 SER A O 1
ATOM 1038 N N . ARG A 1 136 ? 20.193 3.200 -34.837 1.00 66.62 136 ARG A N 1
ATOM 1039 C CA . ARG A 1 136 ? 19.751 2.581 -36.098 1.00 66.62 136 ARG A CA 1
ATOM 1040 C C . ARG A 1 136 ? 19.666 3.554 -37.273 1.00 66.62 136 ARG A C 1
ATOM 1042 O O . ARG A 1 136 ? 19.347 3.100 -38.371 1.00 66.62 136 ARG A O 1
ATOM 1049 N N . ARG A 1 137 ? 19.909 4.860 -37.090 1.00 56.12 137 ARG A N 1
ATOM 1050 C CA . ARG A 1 137 ? 19.941 5.791 -38.229 1.00 56.12 137 ARG A CA 1
ATOM 1051 C C . ARG A 1 137 ? 21.099 5.400 -39.155 1.00 56.12 137 ARG A C 1
ATOM 1053 O O . ARG A 1 137 ? 22.246 5.451 -38.711 1.00 56.12 137 ARG A O 1
ATOM 1060 N N . PRO A 1 138 ? 20.829 5.005 -40.412 1.00 50.12 138 PRO A N 1
ATOM 1061 C CA . PRO A 1 138 ? 21.896 4.727 -41.355 1.00 50.12 138 PRO A CA 1
ATOM 1062 C C . PRO A 1 138 ? 22.694 6.014 -41.576 1.00 50.12 138 PRO A C 1
ATOM 1064 O O . PRO A 1 138 ? 22.112 7.082 -41.778 1.00 50.12 138 PRO A O 1
ATOM 1067 N N . ALA A 1 139 ? 24.025 5.910 -41.533 1.00 52.12 139 ALA A N 1
ATOM 1068 C CA . ALA A 1 139 ? 24.874 6.885 -42.202 1.00 52.12 139 ALA A CA 1
ATOM 1069 C C . ALA A 1 139 ? 24.346 7.012 -43.635 1.00 52.12 139 ALA A C 1
ATOM 1071 O O . ALA A 1 139 ? 24.104 5.986 -44.270 1.00 52.12 139 ALA A O 1
ATOM 1072 N N . ASP A 1 140 ? 24.089 8.237 -44.093 1.00 47.72 140 ASP A N 1
ATOM 1073 C CA . ASP A 1 140 ? 23.582 8.504 -45.438 1.00 47.72 140 ASP A CA 1
ATOM 1074 C C . ASP A 1 140 ? 24.377 7.676 -46.472 1.00 47.72 140 ASP A C 1
ATOM 1076 O O . ASP A 1 140 ? 25.568 7.946 -46.679 1.00 47.72 140 ASP A O 1
ATOM 1080 N N . PRO A 1 141 ? 23.763 6.646 -47.095 1.00 53.78 141 PRO A N 1
ATOM 1081 C CA . PRO A 1 141 ? 24.481 5.743 -47.984 1.00 53.78 141 PRO A CA 1
ATOM 1082 C C . PRO A 1 141 ? 24.814 6.401 -49.327 1.00 53.78 141 PRO A C 1
ATOM 1084 O O . PRO A 1 141 ? 25.552 5.817 -50.115 1.00 53.78 141 PRO A O 1
ATOM 1087 N N . VAL A 1 142 ? 24.284 7.600 -49.601 1.00 54.56 142 VAL A N 1
ATOM 1088 C CA . VAL A 1 142 ? 24.458 8.286 -50.885 1.00 54.56 142 VAL A CA 1
ATOM 1089 C C . VAL A 1 142 ? 25.612 9.286 -50.843 1.00 54.56 142 VAL A C 1
ATOM 1091 O O . VAL A 1 142 ? 26.287 9.467 -51.854 1.00 54.56 142 VAL A O 1
ATOM 1094 N N . THR A 1 143 ? 25.896 9.920 -49.700 1.00 57.00 143 THR A N 1
ATOM 1095 C CA . THR A 1 143 ? 26.913 10.990 -49.651 1.00 57.00 143 THR A CA 1
ATOM 1096 C C . THR A 1 143 ? 28.188 10.640 -48.891 1.00 57.00 143 THR A C 1
ATOM 1098 O O . THR A 1 143 ? 29.166 11.381 -49.009 1.00 57.00 143 THR A O 1
ATOM 1101 N N . GLY A 1 144 ? 28.214 9.562 -48.093 1.00 47.50 144 GLY A N 1
ATOM 1102 C CA . GLY A 1 144 ? 29.383 9.200 -47.275 1.00 47.50 144 GLY A CA 1
ATOM 1103 C C . GLY A 1 144 ? 29.820 10.297 -46.288 1.00 47.50 144 GLY A C 1
ATOM 1104 O O . GLY A 1 144 ? 30.881 10.198 -45.668 1.00 47.50 144 GLY A O 1
ATOM 1105 N N . ARG A 1 145 ? 29.019 11.361 -46.129 1.00 47.34 145 ARG A N 1
ATOM 1106 C CA . ARG A 1 145 ? 29.276 12.443 -45.186 1.00 47.34 145 ARG A CA 1
ATOM 1107 C C . ARG A 1 145 ? 28.743 12.027 -43.830 1.00 47.34 145 ARG A C 1
ATOM 1109 O O . ARG A 1 145 ? 27.540 11.994 -43.594 1.00 47.34 145 ARG A O 1
ATOM 1116 N N . TRP A 1 146 ? 29.664 11.787 -42.909 1.00 55.00 146 TRP A N 1
ATOM 1117 C CA . TRP A 1 146 ? 29.363 11.836 -41.489 1.00 55.00 146 TRP A CA 1
ATOM 1118 C C . TRP A 1 146 ? 28.868 13.249 -41.171 1.00 55.00 146 TRP A C 1
ATOM 1120 O O . TRP A 1 146 ? 29.651 14.198 -41.160 1.00 55.00 146 TRP A O 1
ATOM 1130 N N . GLN A 1 147 ? 27.564 13.420 -40.952 1.00 45.78 147 GLN A N 1
ATOM 1131 C CA . GLN A 1 147 ? 27.073 14.623 -40.291 1.00 45.78 147 GLN A CA 1
ATOM 1132 C C . GLN A 1 147 ? 27.434 14.507 -38.811 1.00 45.78 147 GLN A C 1
ATOM 1134 O O . GLN A 1 147 ? 26.682 13.973 -38.000 1.00 45.78 147 GLN A O 1
ATOM 1139 N N . THR A 1 148 ? 28.621 14.995 -38.461 1.00 52.53 148 THR A N 1
ATOM 1140 C CA . THR A 1 148 ? 28.975 15.324 -37.084 1.00 52.53 148 THR A CA 1
ATOM 1141 C C . THR A 1 148 ? 28.133 16.527 -36.675 1.00 52.53 148 THR A C 1
ATOM 1143 O O . THR A 1 148 ? 28.535 17.676 -36.844 1.00 52.53 148 THR A O 1
ATOM 1146 N N . ILE A 1 149 ? 26.937 16.278 -36.142 1.00 52.97 149 ILE A N 1
ATOM 1147 C CA . ILE A 1 149 ? 26.264 17.278 -35.314 1.00 52.97 149 ILE A CA 1
ATOM 1148 C C . ILE A 1 149 ? 27.018 17.263 -33.987 1.00 52.97 149 ILE A C 1
ATOM 1150 O O . ILE A 1 149 ? 26.702 16.507 -33.072 1.00 52.97 149 ILE A O 1
ATOM 1154 N N . ILE A 1 150 ? 28.094 18.045 -33.926 1.00 47.94 150 ILE A N 1
ATOM 1155 C CA . ILE A 1 150 ? 28.663 18.458 -32.652 1.00 47.94 150 ILE A CA 1
ATOM 1156 C C . ILE A 1 150 ? 27.594 19.366 -32.052 1.00 47.94 150 ILE A C 1
ATOM 1158 O O . ILE A 1 150 ? 27.331 20.429 -32.603 1.00 47.94 150 ILE A O 1
ATOM 1162 N N . ASP A 1 151 ? 26.936 18.918 -30.989 1.00 48.72 151 ASP A N 1
ATOM 1163 C CA . ASP A 1 151 ? 26.171 19.787 -30.100 1.00 48.72 151 ASP A CA 1
ATOM 1164 C C . ASP A 1 151 ? 27.177 20.379 -29.102 1.00 48.72 151 ASP A C 1
ATOM 1166 O O . ASP A 1 151 ? 27.607 19.674 -28.179 1.00 48.72 151 ASP A O 1
ATOM 1170 N N . PRO A 1 152 ? 27.672 21.619 -29.300 1.00 45.69 152 PRO A N 1
ATOM 1171 C CA . PRO A 1 152 ? 28.545 22.237 -28.328 1.00 45.69 152 PRO A CA 1
ATOM 1172 C C . PRO A 1 152 ? 27.648 22.706 -27.189 1.00 45.69 152 PRO A C 1
ATOM 1174 O O . PRO A 1 152 ? 27.205 23.853 -27.173 1.00 45.69 152 PRO A O 1
ATOM 1177 N N . GLY A 1 153 ? 27.363 21.809 -26.246 1.00 43.59 153 GLY A N 1
ATOM 1178 C CA . GLY A 1 153 ? 26.567 22.125 -25.069 1.00 43.59 153 GLY A CA 1
ATOM 1179 C C . GLY A 1 153 ? 26.958 23.487 -24.487 1.00 43.59 153 GLY A C 1
ATOM 1180 O O . GLY A 1 153 ? 28.068 23.668 -23.991 1.00 43.59 153 GLY A O 1
ATOM 1181 N N . GLY A 1 154 ? 26.047 24.455 -24.611 1.00 51.41 154 GLY A N 1
ATOM 1182 C CA . GLY A 1 154 ? 25.924 25.670 -23.805 1.00 51.41 154 GLY A CA 1
ATOM 1183 C C . GLY A 1 154 ? 27.153 26.547 -23.535 1.00 51.41 154 GLY A C 1
ATOM 1184 O O . GLY A 1 154 ? 27.079 27.360 -22.616 1.00 51.41 154 GLY A O 1
ATOM 1185 N N . ARG A 1 155 ? 28.277 26.450 -24.258 1.00 50.47 155 ARG A N 1
ATOM 1186 C CA . ARG A 1 155 ? 29.429 27.341 -24.019 1.00 50.47 155 ARG A CA 1
ATOM 1187 C C . ARG A 1 155 ? 29.417 28.517 -24.985 1.00 50.47 155 ARG A C 1
ATOM 1189 O O . ARG A 1 155 ? 29.932 28.460 -26.095 1.00 50.47 155 ARG A O 1
ATOM 1196 N N . LYS A 1 156 ? 28.835 29.615 -24.504 1.00 53.22 156 LYS A N 1
ATOM 1197 C CA . LYS A 1 156 ? 28.923 30.959 -25.080 1.00 53.22 156 LYS A CA 1
ATOM 1198 C C . LYS A 1 156 ? 30.390 31.419 -25.025 1.00 53.22 156 LYS A C 1
ATOM 1200 O O . LYS A 1 156 ? 30.834 31.968 -24.025 1.00 53.22 156 LYS A O 1
ATOM 1205 N N . GLY A 1 157 ? 31.154 31.126 -26.073 1.00 43.62 157 GLY A N 1
ATOM 1206 C CA . GLY A 1 157 ? 32.526 31.593 -26.262 1.00 43.62 157 GLY A CA 1
ATOM 1207 C C . GLY A 1 157 ? 32.586 32.496 -27.483 1.00 43.62 157 GLY A C 1
ATOM 1208 O O . GLY A 1 157 ? 32.604 32.017 -28.611 1.00 43.62 157 GLY A O 1
ATOM 1209 N N . SER A 1 158 ? 32.563 33.805 -27.259 1.00 49.97 158 SER A N 1
ATOM 1210 C CA . SER A 1 158 ? 32.851 34.807 -28.278 1.00 49.97 158 SER A CA 1
ATOM 1211 C C . SER A 1 158 ? 34.337 34.767 -28.625 1.00 49.97 158 SER A C 1
ATOM 1213 O O . SER A 1 158 ? 35.172 35.122 -27.794 1.00 49.97 158 SER A O 1
ATOM 1215 N N . SER A 1 159 ? 34.668 34.409 -29.857 1.00 41.75 159 SER A N 1
ATOM 1216 C CA . SER A 1 159 ? 35.983 34.682 -30.434 1.00 41.75 159 SER A CA 1
ATOM 1217 C C . SER A 1 159 ? 35.794 35.193 -31.855 1.00 41.75 159 SER A C 1
ATOM 1219 O O . SER A 1 159 ? 35.715 34.446 -32.826 1.00 41.75 159 SER A O 1
ATOM 1221 N N . ALA A 1 160 ? 35.689 36.517 -31.950 1.00 48.28 160 ALA A N 1
ATOM 1222 C CA . ALA A 1 160 ? 35.927 37.246 -33.179 1.00 48.28 160 ALA A CA 1
ATOM 1223 C C . ALA A 1 160 ? 37.420 37.130 -33.518 1.00 48.28 160 ALA A C 1
ATOM 1225 O O . ALA A 1 160 ? 38.266 37.610 -32.768 1.00 48.28 160 ALA A O 1
ATOM 1226 N N . SER A 1 161 ? 37.742 36.501 -34.645 1.00 42.81 161 SER A N 1
ATOM 1227 C CA . SER A 1 161 ? 39.060 36.605 -35.269 1.00 42.81 161 SER A CA 1
ATOM 1228 C C . SER A 1 161 ? 38.884 37.207 -36.658 1.00 42.81 161 SER A C 1
ATOM 1230 O O . SER A 1 161 ? 38.500 36.525 -37.608 1.00 42.81 161 SER A O 1
ATOM 1232 N N . SER A 1 162 ? 39.131 38.511 -36.765 1.00 46.88 162 SER A N 1
ATOM 1233 C CA . SER A 1 162 ? 39.301 39.210 -38.033 1.00 46.88 162 SER A CA 1
ATOM 1234 C C . SER A 1 162 ? 40.621 38.773 -38.669 1.00 46.88 162 SER A C 1
ATOM 1236 O O . SER A 1 162 ? 41.693 39.090 -38.154 1.00 46.88 162 SER A O 1
ATOM 1238 N N . TRP A 1 163 ? 40.542 38.064 -39.792 1.00 40.56 163 TRP A N 1
ATOM 1239 C CA . TRP A 1 163 ? 41.676 37.812 -40.675 1.00 40.56 16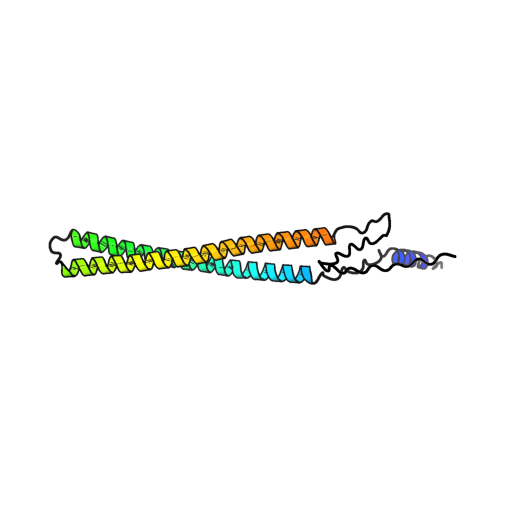3 TRP A CA 1
ATOM 1240 C C . TRP A 1 163 ? 41.336 38.399 -42.045 1.00 40.56 163 TRP A C 1
ATOM 1242 O O . TRP A 1 163 ? 40.599 37.810 -42.831 1.00 40.56 163 TRP A O 1
ATOM 1252 N N . THR A 1 164 ? 41.825 39.608 -42.310 1.00 49.03 164 THR A N 1
ATOM 1253 C CA . THR A 1 164 ? 41.832 40.207 -43.647 1.00 49.03 164 THR A CA 1
ATOM 1254 C C . THR A 1 164 ? 43.278 40.326 -44.094 1.00 49.03 164 THR A C 1
ATOM 1256 O O . THR A 1 164 ? 43.934 41.330 -43.839 1.00 49.03 164 THR A O 1
ATOM 1259 N N . GLY A 1 165 ? 43.772 39.274 -44.742 1.00 43.09 165 GLY A N 1
ATOM 1260 C CA . GLY A 1 165 ? 44.896 39.368 -45.663 1.00 43.09 165 GLY A CA 1
ATOM 1261 C C . GLY A 1 165 ? 44.344 39.481 -47.079 1.00 43.09 165 GLY A C 1
ATOM 1262 O O . GLY A 1 165 ? 43.626 38.587 -47.532 1.00 43.09 165 GLY A O 1
ATOM 1263 N N . ARG A 1 166 ? 44.641 40.577 -47.776 1.00 39.84 166 ARG A N 1
ATOM 1264 C CA . ARG A 1 166 ? 44.478 40.643 -49.227 1.00 39.84 166 ARG A CA 1
ATOM 1265 C C . ARG A 1 166 ? 45.565 41.531 -49.830 1.00 39.84 166 ARG A C 1
ATOM 1267 O O . ARG A 1 166 ? 45.629 42.704 -49.480 1.00 39.84 166 ARG A O 1
ATOM 1274 N N . SER A 1 167 ? 46.334 40.875 -50.709 1.00 47.00 167 SER A N 1
ATOM 1275 C CA . SER A 1 167 ? 47.158 41.357 -51.835 1.00 47.00 167 SER A CA 1
ATOM 1276 C C . SER A 1 167 ? 48.185 42.445 -51.561 1.00 47.00 167 SER A C 1
ATOM 1278 O O . SER A 1 167 ? 47.763 43.611 -51.425 1.00 47.00 167 SER A O 1
#

Organism: NCBI:txid749907

pLDDT: mean 78.9, std 22.59, range [39.84, 98.56]

Secondary structure (DSSP, 8-state):
----SHHHHHHHHHTTS----------HHHHHHHHHHHHHHHHHHHHHHHHHHHHHHHHHHHHHHHHHHHHHHHHHHSTT--HHHHHHHHHHHHHHHHHHHHHHHHHHHHHHHHHHHHHHHHHHHHHHHHHHHHHTPPP-TTT---------TT-------------

Radius of gyration: 36.34 Å; chains: 1; bounding box: 75×78×99 Å

Sequence (167 aa):
MSHRASAGLLLALLLSLPAAAPAARPDPSLESLLVALDLERKARVDDVLDVDRLTLSLTRADGVAAVARQRLLDFLHASDADAADLREQEEHVVEAEAKARAAQETRRVAVTRLLERTRRIALLQEEIAKRRLASRRPADPVTGRWQTIIDPGGRKGSSASSWTGRS